Protein AF-A0A5J5AQH0-F1 (afdb_monomer_lite)

Radius of gyration: 28.53 Å; chains: 1; bounding box: 63×33×72 Å

Organism: NCBI:txid561372

Sequence (135 aa):
MPEQAPGARRSLVPESLWLFFCETANSVKPDDPLDCSTFPSDSQPCAQCSMELTEVACLENNLRQFKLKQHQNHDKLASGKSIALNPLCRFYLLPSSWLSKWKNYITASGKNTSSEDPETLNSVIDLLKCEKGKL

InterPro domains:
  IPR035927 DUSP-like superfamily [G3DSA:3.30.2230.10] (59-134)

Secondary structure (DSSP, 8-state):
-GGGSTT--PPP--HHHHHHHHHHHHHH-TT-SS-SPPPPTTPPPPHHHHHHHHHHHHHHHHHHHHHHHHHHHHHHHHT-PPPPP-TTS------HHHHHHHHHHHHHTTTT--PPPPPPHHHHHHHHS-TT---

Structure (mmCIF, N/CA/C/O backbone):
data_AF-A0A5J5AQH0-F1
#
_entry.id   AF-A0A5J5AQH0-F1
#
loop_
_atom_site.group_PDB
_atom_site.id
_atom_site.type_symbol
_atom_site.label_atom_id
_atom_site.label_alt_id
_atom_site.label_comp_id
_atom_site.label_asym_id
_atom_site.label_entity_id
_atom_site.label_seq_id
_atom_site.pdbx_PDB_ins_code
_atom_site.Cartn_x
_atom_site.Cartn_y
_atom_site.Cartn_z
_atom_site.occupancy
_atom_site.B_iso_or_equiv
_atom_site.auth_seq_id
_atom_site.auth_comp_id
_atom_site.auth_asym_id
_atom_site.auth_atom_id
_atom_site.pdbx_PDB_model_num
ATOM 1 N N . MET A 1 1 ? 6.470 -4.757 -16.128 1.00 52.19 1 MET A N 1
ATOM 2 C CA . MET A 1 1 ? 7.276 -4.069 -17.153 1.00 52.19 1 MET A CA 1
ATOM 3 C C . MET A 1 1 ? 8.411 -3.326 -16.439 1.00 52.19 1 MET A C 1
ATOM 5 O O . MET A 1 1 ? 8.085 -2.443 -15.650 1.00 52.19 1 MET A O 1
ATOM 9 N N . PRO A 1 2 ? 9.700 -3.707 -16.579 1.00 51.03 2 PRO A N 1
ATOM 10 C CA . PRO A 1 2 ? 10.828 -2.998 -15.950 1.00 51.03 2 PRO A CA 1
ATOM 11 C C . PRO A 1 2 ? 10.776 -1.479 -16.183 1.00 51.03 2 PRO A C 1
ATOM 13 O O . PRO A 1 2 ? 10.978 -0.703 -15.262 1.00 51.03 2 PRO A O 1
ATOM 16 N N . GLU A 1 3 ? 10.362 -1.072 -17.380 1.00 52.16 3 GLU A N 1
ATOM 17 C CA . GLU A 1 3 ? 10.037 0.284 -17.849 1.00 52.16 3 GLU A CA 1
ATOM 18 C C . GLU A 1 3 ? 8.890 1.010 -17.122 1.00 52.16 3 GLU A C 1
ATOM 20 O O . GLU A 1 3 ? 8.734 2.213 -17.309 1.00 52.16 3 GLU A O 1
ATOM 25 N N . GLN A 1 4 ? 8.089 0.322 -16.307 1.00 52.00 4 GLN A N 1
ATOM 26 C CA . GLN A 1 4 ? 7.064 0.929 -15.445 1.00 52.00 4 GLN A CA 1
ATOM 27 C C . GLN A 1 4 ? 7.515 1.039 -13.983 1.00 52.00 4 GLN A C 1
ATOM 29 O O . GLN A 1 4 ? 6.806 1.631 -13.168 1.00 52.00 4 GLN A O 1
ATOM 34 N N . ALA A 1 5 ? 8.687 0.494 -13.635 1.00 61.31 5 ALA A N 1
ATOM 35 C CA . ALA A 1 5 ? 9.256 0.702 -12.314 1.00 61.31 5 ALA A CA 1
ATOM 36 C C . ALA A 1 5 ? 9.552 2.200 -12.108 1.00 61.31 5 ALA A C 1
ATOM 38 O O . ALA A 1 5 ? 9.986 2.875 -13.051 1.00 61.31 5 ALA A O 1
ATOM 39 N N . PRO A 1 6 ? 9.361 2.742 -10.892 1.00 56.25 6 PRO A N 1
ATOM 40 C CA . PRO A 1 6 ? 9.739 4.115 -10.584 1.00 56.25 6 PRO A CA 1
ATOM 41 C C . PRO A 1 6 ? 11.204 4.369 -10.973 1.00 56.25 6 PRO A C 1
ATOM 43 O O . PRO A 1 6 ? 12.116 3.786 -10.395 1.00 56.25 6 PRO A O 1
ATOM 46 N N . GLY A 1 7 ? 11.427 5.225 -11.975 1.00 64.06 7 GLY A N 1
ATOM 47 C CA . GLY A 1 7 ? 12.763 5.582 -12.469 1.00 64.06 7 GLY A CA 1
ATOM 48 C C . GLY A 1 7 ? 13.189 4.920 -13.782 1.00 64.06 7 GLY A C 1
ATOM 49 O O . GLY A 1 7 ? 14.177 5.357 -14.371 1.00 64.06 7 GLY A O 1
ATOM 50 N N . ALA A 1 8 ? 12.442 3.944 -14.296 1.00 66.12 8 ALA A N 1
ATOM 51 C CA . ALA A 1 8 ? 12.742 3.365 -15.595 1.00 66.12 8 ALA A CA 1
ATOM 52 C C . ALA A 1 8 ? 12.323 4.324 -16.723 1.00 66.12 8 ALA A C 1
ATOM 54 O O . ALA A 1 8 ? 11.192 4.809 -16.776 1.00 66.12 8 ALA A O 1
ATOM 55 N N . ARG A 1 9 ? 13.267 4.662 -17.606 1.00 63.41 9 ARG A N 1
ATOM 56 C CA . ARG A 1 9 ? 13.065 5.604 -18.714 1.00 63.41 9 ARG A CA 1
ATOM 57 C C . ARG A 1 9 ? 13.514 4.956 -20.013 1.00 63.41 9 ARG A C 1
ATOM 59 O O . ARG A 1 9 ? 14.614 4.417 -20.082 1.00 63.41 9 ARG A O 1
ATOM 66 N N . ARG A 1 10 ? 12.675 5.045 -21.047 1.00 66.69 10 ARG A N 1
ATOM 67 C CA . ARG A 1 10 ? 13.090 4.737 -22.417 1.00 66.69 10 ARG A CA 1
ATOM 68 C C . ARG A 1 10 ? 13.864 5.934 -22.958 1.00 66.69 10 ARG A C 1
ATOM 70 O O . ARG A 1 10 ? 13.332 7.043 -22.982 1.00 66.69 10 ARG A O 1
ATOM 77 N N . SER A 1 11 ? 15.098 5.703 -23.381 1.00 72.56 11 SER A N 1
ATOM 78 C CA . SER A 1 11 ? 15.902 6.699 -24.085 1.00 72.56 11 SER A CA 1
ATOM 79 C C . SER A 1 11 ? 15.898 6.365 -25.567 1.00 72.56 11 SER A C 1
ATOM 81 O O . SER A 1 11 ? 16.166 5.226 -25.942 1.00 72.56 11 SER A O 1
ATOM 83 N N . LEU A 1 12 ? 15.601 7.355 -26.407 1.00 78.31 12 LEU A N 1
ATOM 84 C CA . LEU A 1 12 ? 15.827 7.225 -27.841 1.00 78.31 12 LEU A CA 1
ATOM 85 C C . LEU A 1 12 ? 17.337 7.219 -28.074 1.00 78.31 12 LEU A C 1
ATOM 87 O O . LEU A 1 12 ? 18.027 8.165 -27.692 1.00 78.31 12 LEU A O 1
ATOM 91 N N . VAL A 1 13 ? 17.841 6.146 -28.671 1.00 83.56 13 VAL A N 1
ATOM 92 C CA . VAL A 1 13 ? 19.253 6.008 -29.027 1.00 83.56 13 VAL A CA 1
ATOM 93 C C . VAL A 1 13 ? 19.397 6.051 -30.548 1.00 83.56 13 VAL A C 1
ATOM 95 O O . VAL A 1 13 ? 18.567 5.466 -31.245 1.00 83.56 13 VAL A O 1
ATOM 98 N N . PRO A 1 14 ? 20.415 6.741 -31.090 1.00 88.00 14 PRO A N 1
ATOM 99 C CA . PRO A 1 14 ? 20.732 6.656 -32.510 1.00 88.00 14 PRO A CA 1
ATOM 100 C C . PRO A 1 14 ? 21.096 5.225 -32.913 1.00 88.00 14 PRO A C 1
ATOM 102 O O . PRO A 1 14 ? 21.724 4.499 -32.141 1.00 88.00 14 PRO A O 1
ATOM 105 N N . GLU A 1 15 ? 20.773 4.853 -34.149 1.00 84.88 15 GLU A N 1
ATOM 106 C CA . GLU A 1 15 ? 21.047 3.521 -34.704 1.00 84.88 15 GLU A CA 1
ATOM 107 C C . GLU A 1 15 ? 22.527 3.127 -34.591 1.00 84.88 15 GLU A C 1
ATOM 109 O O . GLU A 1 15 ? 22.841 2.013 -34.186 1.00 84.88 15 GLU A O 1
ATOM 114 N N . SER A 1 16 ? 23.450 4.061 -34.836 1.00 89.81 16 SER A N 1
ATOM 115 C CA . SER A 1 16 ? 24.892 3.808 -34.717 1.00 89.81 16 SER A CA 1
ATOM 116 C C . SER A 1 16 ? 25.313 3.365 -33.312 1.00 89.81 16 SER A C 1
ATOM 118 O O . SER A 1 16 ? 26.206 2.536 -33.164 1.00 89.81 16 SER A O 1
ATOM 120 N N . LEU A 1 17 ? 24.672 3.909 -32.274 1.00 87.31 17 LEU A N 1
ATOM 121 C CA . LEU A 1 17 ? 24.940 3.540 -30.886 1.00 87.31 17 LEU A CA 1
ATOM 122 C C . LEU A 1 17 ? 24.273 2.204 -30.529 1.00 87.31 17 LEU A C 1
ATOM 124 O O . LEU A 1 17 ? 24.852 1.404 -29.800 1.00 87.31 17 LEU A O 1
ATOM 128 N N . TRP A 1 18 ? 23.081 1.947 -31.073 1.00 85.38 18 TRP A N 1
ATOM 129 C CA . TRP A 1 18 ? 22.392 0.665 -30.928 1.00 85.38 18 TRP A CA 1
ATOM 130 C C . TRP A 1 18 ? 23.207 -0.499 -31.514 1.00 85.38 18 TRP A C 1
ATOM 132 O O . TRP A 1 18 ? 23.407 -1.511 -30.842 1.00 85.38 18 TRP A O 1
ATOM 142 N N . LEU A 1 19 ? 23.738 -0.332 -32.729 1.00 83.81 19 LEU A N 1
ATOM 143 C CA . LEU A 1 19 ? 24.577 -1.334 -33.393 1.00 83.81 19 LEU A CA 1
ATOM 144 C C . LEU A 1 19 ? 25.848 -1.638 -32.588 1.00 83.81 19 LEU A C 1
ATOM 146 O O . LEU A 1 19 ? 26.189 -2.805 -32.413 1.00 83.81 19 LEU A O 1
ATOM 150 N N . PHE A 1 20 ? 26.487 -0.610 -32.019 1.00 87.25 20 PHE A N 1
ATOM 151 C CA . PHE A 1 20 ? 27.641 -0.780 -31.131 1.00 87.25 20 PHE A CA 1
ATOM 152 C C . PHE A 1 20 ? 27.312 -1.633 -29.893 1.00 87.25 20 PHE A C 1
ATOM 154 O O . PHE A 1 20 ? 28.098 -2.504 -29.508 1.00 87.25 20 PHE A O 1
ATOM 161 N N . PHE A 1 21 ? 26.143 -1.425 -29.274 1.00 84.06 21 PHE A N 1
ATOM 162 C CA . PHE A 1 21 ? 25.704 -2.253 -28.148 1.00 84.06 21 PHE A CA 1
ATOM 163 C C . PHE A 1 21 ? 25.448 -3.704 -28.559 1.00 84.06 21 PHE A C 1
ATOM 165 O O . PHE A 1 21 ? 25.851 -4.604 -27.825 1.00 84.06 21 PHE A O 1
ATOM 172 N N . CYS A 1 22 ? 24.838 -3.932 -29.725 1.00 80.69 22 CYS A N 1
ATOM 173 C CA . CYS A 1 22 ? 24.579 -5.279 -30.239 1.00 80.69 22 CYS A CA 1
ATOM 174 C C . CYS A 1 22 ? 25.877 -6.036 -30.519 1.00 80.69 22 CYS A C 1
ATOM 176 O O . CYS A 1 22 ? 26.044 -7.159 -30.057 1.00 80.69 22 CYS A O 1
ATOM 178 N N . GLU A 1 23 ? 26.825 -5.407 -31.216 1.00 83.00 23 GLU A N 1
ATOM 179 C CA . GLU A 1 23 ? 28.128 -6.007 -31.516 1.00 83.00 23 GLU A CA 1
ATOM 180 C C . GLU A 1 23 ? 28.885 -6.362 -30.227 1.00 83.00 23 GLU A C 1
ATOM 182 O O . GLU A 1 23 ? 29.405 -7.470 -30.079 1.00 83.00 23 GLU A O 1
ATOM 187 N N . THR A 1 24 ? 28.861 -5.457 -29.243 1.00 82.44 24 THR A N 1
ATOM 188 C CA . THR A 1 24 ? 29.472 -5.694 -27.930 1.00 82.44 24 THR A CA 1
ATOM 189 C C . THR A 1 24 ? 28.790 -6.847 -27.189 1.00 82.44 24 THR A C 1
ATOM 191 O O . THR A 1 24 ? 29.473 -7.725 -26.663 1.00 82.44 24 THR A O 1
ATOM 194 N N . ALA A 1 25 ? 27.458 -6.887 -27.147 1.00 78.31 25 ALA A N 1
ATOM 195 C CA . ALA A 1 25 ? 26.710 -7.938 -26.459 1.00 78.31 25 ALA A CA 1
ATOM 196 C C . ALA A 1 25 ? 26.912 -9.314 -27.117 1.00 78.31 25 ALA A C 1
ATOM 198 O O . ALA A 1 25 ? 27.187 -10.295 -26.421 1.00 78.31 25 ALA A O 1
A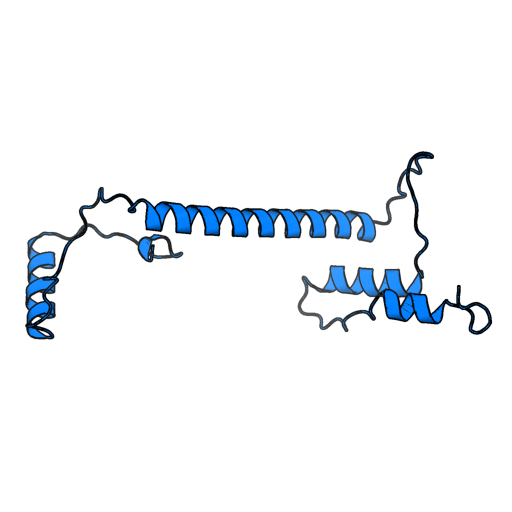TOM 199 N N . ASN A 1 26 ? 26.888 -9.365 -28.450 1.00 73.69 26 ASN A N 1
ATOM 200 C CA . ASN A 1 26 ? 27.100 -10.584 -29.227 1.00 73.69 26 ASN A CA 1
ATOM 201 C C . ASN A 1 26 ? 28.543 -11.106 -29.090 1.00 73.69 26 ASN A C 1
ATOM 203 O O . ASN A 1 26 ? 28.757 -12.316 -29.091 1.00 73.69 26 ASN A O 1
ATOM 207 N N . SER A 1 27 ? 29.532 -10.229 -28.861 1.00 77.25 27 SER A N 1
ATOM 208 C CA . SER A 1 27 ? 30.910 -10.647 -28.545 1.00 77.25 27 SER A CA 1
ATOM 209 C C . SER A 1 27 ? 31.035 -11.397 -27.208 1.00 77.25 27 SER A C 1
ATOM 211 O O . SER A 1 27 ? 31.923 -12.232 -27.043 1.00 77.25 27 SER A O 1
ATOM 213 N N . VAL A 1 28 ? 30.134 -11.122 -26.256 1.00 76.81 28 VAL A N 1
ATOM 214 C CA . VAL A 1 28 ? 30.125 -11.725 -24.912 1.00 76.81 28 VAL A CA 1
ATOM 215 C C . VAL A 1 28 ? 29.314 -13.024 -24.878 1.00 76.81 28 VAL A C 1
ATOM 217 O O . VAL A 1 28 ? 29.565 -13.880 -24.027 1.00 76.81 28 VAL A O 1
ATOM 220 N N . LYS A 1 29 ? 28.348 -13.198 -25.790 1.00 69.06 29 LYS A N 1
ATOM 221 C CA . LYS A 1 29 ? 27.479 -14.381 -25.821 1.00 69.06 29 LYS A CA 1
ATOM 222 C C . LYS A 1 29 ? 27.013 -14.712 -27.254 1.00 69.06 29 LYS A C 1
ATOM 224 O O . LYS A 1 29 ? 25.885 -14.396 -27.616 1.00 69.06 29 LYS A O 1
ATOM 229 N N . PRO A 1 30 ? 27.867 -15.359 -28.067 1.00 64.88 30 PRO A N 1
ATOM 230 C CA . PRO A 1 30 ? 27.612 -15.550 -29.498 1.00 64.88 30 PRO A CA 1
ATOM 231 C C . PRO A 1 30 ? 26.511 -16.574 -29.829 1.00 64.88 30 PRO A C 1
ATOM 233 O O . PRO A 1 30 ? 26.014 -16.573 -30.948 1.00 64.88 30 PRO A O 1
ATOM 236 N N . ASP A 1 31 ? 26.120 -17.427 -28.876 1.00 62.69 31 ASP A N 1
ATOM 237 C CA . ASP A 1 31 ? 25.181 -18.540 -29.100 1.00 62.69 31 ASP A CA 1
ATOM 238 C C . ASP A 1 31 ? 23.736 -18.246 -28.643 1.00 62.69 31 ASP A C 1
ATOM 240 O O . ASP A 1 31 ? 22.949 -19.179 -28.473 1.00 62.69 31 ASP A O 1
ATOM 244 N N . ASP A 1 32 ? 23.368 -16.986 -28.378 1.00 66.88 32 ASP A N 1
ATOM 245 C CA . ASP A 1 32 ? 21.986 -16.656 -28.006 1.00 66.88 32 ASP A CA 1
ATOM 246 C C . ASP A 1 32 ? 21.083 -16.658 -29.259 1.00 66.88 32 ASP A C 1
ATOM 248 O O . ASP A 1 32 ? 21.262 -15.818 -30.143 1.00 66.88 32 ASP A O 1
ATOM 252 N N . PRO A 1 33 ? 20.115 -17.589 -29.387 1.00 59.78 33 PRO A N 1
ATOM 253 C CA . PRO A 1 33 ? 19.219 -17.651 -30.546 1.00 59.78 33 PRO A CA 1
ATOM 254 C C . PRO A 1 33 ? 18.265 -16.451 -30.629 1.00 59.78 33 PRO A C 1
ATOM 256 O O . PRO A 1 33 ? 17.632 -16.232 -31.663 1.00 59.78 33 PRO A O 1
ATOM 259 N N . LEU A 1 34 ? 18.144 -15.686 -29.543 1.00 59.88 34 LEU A N 1
ATOM 260 C CA . LEU A 1 34 ? 17.481 -14.394 -29.500 1.00 59.88 34 LEU A CA 1
ATOM 261 C C . LEU A 1 34 ? 18.557 -13.320 -29.697 1.00 59.88 34 LEU A C 1
ATOM 263 O O . LEU A 1 34 ? 18.961 -12.668 -28.735 1.00 59.88 34 LEU A O 1
ATOM 267 N N . ASP A 1 35 ? 19.034 -13.153 -30.937 1.00 60.25 35 ASP A N 1
ATOM 268 C CA . ASP A 1 35 ? 19.861 -12.000 -31.335 1.00 60.25 35 ASP A CA 1
ATOM 269 C C . ASP A 1 35 ? 19.286 -10.718 -30.717 1.00 60.25 35 ASP A C 1
ATOM 271 O O . ASP A 1 35 ? 18.065 -10.635 -30.565 1.00 60.25 35 ASP A O 1
ATOM 275 N N . CYS A 1 36 ? 20.142 -9.765 -30.325 1.00 61.59 36 CYS A N 1
ATOM 276 C CA . CYS A 1 36 ? 19.808 -8.587 -29.514 1.00 61.59 36 CYS A CA 1
ATOM 277 C C . CYS A 1 36 ? 18.543 -7.864 -30.018 1.00 61.59 36 CYS A C 1
ATOM 279 O O . CYS A 1 36 ? 18.608 -6.907 -30.788 1.00 61.59 36 CYS A O 1
ATOM 281 N N . SER A 1 37 ? 17.369 -8.337 -29.594 1.00 61.59 37 SER A N 1
ATOM 282 C CA . SER A 1 37 ? 16.113 -7.935 -30.217 1.00 61.59 37 SER A CA 1
ATOM 283 C C . SER A 1 37 ? 15.678 -6.594 -29.648 1.00 61.59 37 SER A C 1
ATOM 285 O O . SER A 1 37 ? 15.569 -6.407 -28.433 1.00 61.59 37 SER A O 1
ATOM 287 N N . THR A 1 38 ? 15.462 -5.625 -30.536 1.00 63.81 38 THR A N 1
ATOM 288 C CA . THR A 1 38 ? 14.849 -4.355 -30.160 1.00 63.81 38 THR A CA 1
ATOM 289 C C . THR A 1 38 ? 13.355 -4.535 -29.987 1.00 63.81 38 THR A C 1
ATOM 291 O O . THR A 1 38 ? 12.693 -5.227 -30.759 1.00 63.81 38 THR A O 1
ATOM 294 N N . PHE A 1 39 ? 12.800 -3.824 -29.012 1.00 68.31 39 PHE A N 1
ATOM 295 C CA . PHE A 1 39 ? 11.377 -3.525 -29.011 1.00 68.31 39 PHE A CA 1
ATOM 296 C C . PHE A 1 39 ? 11.174 -2.158 -29.670 1.00 68.31 39 PHE A C 1
ATOM 298 O O . PHE A 1 39 ? 11.756 -1.175 -29.196 1.00 68.31 39 PHE A O 1
ATOM 305 N N . PRO A 1 40 ? 10.353 -2.063 -30.731 1.00 69.94 40 PRO A N 1
ATOM 306 C CA . PRO A 1 40 ? 9.880 -0.787 -31.253 1.00 69.94 40 PRO A CA 1
ATOM 307 C C . PRO A 1 40 ? 9.316 0.105 -30.143 1.00 69.94 40 PRO A C 1
ATOM 309 O O . PRO A 1 40 ? 8.753 -0.388 -29.159 1.00 69.94 40 PRO A O 1
ATOM 312 N N . SER A 1 41 ? 9.447 1.424 -30.284 1.00 65.06 41 SER A N 1
ATOM 313 C CA . SER A 1 41 ? 8.989 2.381 -29.264 1.00 65.06 41 SER A CA 1
ATOM 314 C C . SER A 1 41 ? 7.476 2.332 -29.014 1.00 65.06 41 SER A C 1
ATOM 316 O O . SER A 1 41 ? 7.025 2.698 -27.929 1.00 65.06 41 SER A O 1
ATOM 318 N N . ASP A 1 42 ? 6.708 1.848 -29.986 1.00 75.50 42 ASP A N 1
ATOM 319 C CA . ASP A 1 42 ? 5.259 1.659 -29.970 1.00 75.50 42 ASP A CA 1
ATOM 320 C C . ASP A 1 42 ? 4.816 0.259 -29.509 1.00 75.50 42 ASP A C 1
ATOM 322 O O . ASP A 1 42 ? 3.613 -0.016 -29.455 1.00 75.50 42 ASP A O 1
ATOM 326 N N . SER A 1 43 ? 5.762 -0.606 -29.117 1.00 75.31 43 SER A N 1
ATOM 327 C CA . SER A 1 43 ? 5.473 -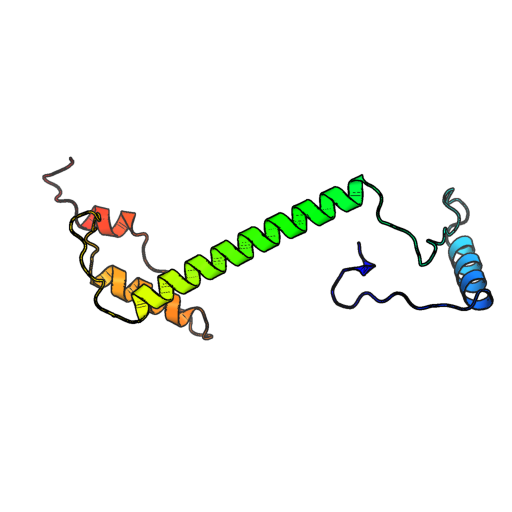1.960 -28.636 1.00 75.31 43 SER A CA 1
ATOM 328 C C . SER A 1 43 ? 4.459 -1.943 -27.497 1.00 75.31 43 SER A C 1
ATOM 330 O O . SER A 1 43 ? 4.707 -1.388 -26.421 1.00 75.31 43 SER A O 1
ATOM 332 N N . GLN A 1 44 ? 3.323 -2.597 -27.726 1.00 75.50 44 GLN A N 1
ATOM 333 C CA . GLN A 1 44 ? 2.310 -2.809 -26.702 1.00 75.50 44 GLN A CA 1
ATOM 334 C C . GLN A 1 44 ? 2.624 -4.068 -25.882 1.00 75.50 44 GLN A C 1
ATOM 336 O O . GLN A 1 44 ? 3.207 -5.018 -26.412 1.00 75.50 44 GLN A O 1
ATOM 341 N N . PRO A 1 45 ? 2.226 -4.116 -24.598 1.00 74.00 45 PRO A N 1
ATOM 342 C CA . PRO A 1 45 ? 2.284 -5.347 -23.820 1.00 74.00 45 PRO A CA 1
ATOM 343 C C . PRO A 1 45 ? 1.468 -6.448 -24.507 1.00 74.00 45 PRO A C 1
ATOM 345 O O . PRO A 1 45 ? 0.381 -6.189 -25.024 1.00 74.00 45 PRO A O 1
ATOM 348 N N . CYS A 1 46 ? 1.953 -7.689 -24.479 1.00 81.94 46 CYS A N 1
ATOM 349 C CA . CYS A 1 46 ? 1.144 -8.819 -24.931 1.00 81.94 46 CYS A CA 1
ATOM 350 C C . CYS A 1 46 ? -0.063 -9.031 -23.997 1.00 81.94 46 CYS A C 1
ATOM 352 O O . CYS A 1 46 ? -0.079 -8.544 -22.863 1.00 81.94 46 CYS A O 1
ATOM 354 N N . ALA A 1 47 ? -1.064 -9.792 -24.450 1.00 78.75 47 ALA A N 1
ATOM 355 C CA . ALA A 1 47 ? -2.288 -10.037 -23.682 1.00 78.75 47 ALA A CA 1
ATOM 356 C C . ALA A 1 47 ? -2.009 -10.600 -22.275 1.00 78.75 47 ALA A C 1
ATOM 358 O O . ALA A 1 47 ? -2.613 -10.148 -21.306 1.00 78.75 47 ALA A O 1
ATOM 359 N N . GLN A 1 48 ? -1.045 -11.517 -22.153 1.00 75.69 48 GLN A N 1
ATOM 360 C CA . GLN A 1 48 ? -0.648 -12.099 -20.869 1.00 75.69 48 GLN A CA 1
ATOM 361 C C . GLN A 1 48 ? -0.071 -11.041 -19.917 1.00 75.69 48 GLN A C 1
ATOM 363 O O . GLN A 1 48 ? -0.572 -10.870 -18.808 1.00 75.69 48 GLN A O 1
ATOM 368 N N . CYS A 1 49 ? 0.917 -10.262 -20.370 1.00 75.75 49 CYS A N 1
ATOM 369 C CA . CYS A 1 49 ? 1.499 -9.191 -19.561 1.00 75.75 49 CYS A CA 1
ATOM 370 C C . CYS A 1 49 ? 0.477 -8.096 -19.226 1.00 75.75 49 CYS A C 1
ATOM 372 O O . CYS A 1 49 ? 0.524 -7.520 -18.145 1.00 75.75 49 CYS A O 1
ATOM 374 N N . SER A 1 50 ? -0.456 -7.798 -20.133 1.00 75.88 50 SER A N 1
ATOM 375 C CA . SER A 1 50 ? -1.524 -6.825 -19.890 1.00 75.88 50 SER A CA 1
ATOM 376 C C . SER A 1 50 ? -2.487 -7.288 -18.789 1.00 75.88 50 SER A C 1
ATOM 378 O O . SER A 1 50 ? -2.837 -6.489 -17.915 1.00 75.88 50 SER A O 1
ATOM 380 N N . MET A 1 51 ? -2.866 -8.572 -18.780 1.00 74.25 51 MET A N 1
ATOM 381 C CA . MET A 1 51 ? -3.697 -9.153 -17.720 1.00 74.25 51 MET A CA 1
ATOM 382 C C . MET A 1 51 ? -2.985 -9.128 -16.366 1.00 74.25 51 MET A C 1
ATOM 384 O O . MET A 1 51 ? -3.559 -8.626 -15.403 1.00 74.25 51 MET A O 1
ATOM 388 N N . GLU A 1 52 ? -1.729 -9.576 -16.305 1.00 73.25 52 GLU A N 1
ATOM 389 C CA . GLU A 1 52 ? -0.931 -9.579 -15.068 1.00 73.25 52 GLU A CA 1
ATOM 390 C C . GLU A 1 52 ? -0.767 -8.165 -14.489 1.00 73.25 52 GLU A C 1
ATOM 392 O O . GLU A 1 52 ? -0.969 -7.945 -13.296 1.00 73.25 52 GLU A O 1
ATOM 397 N N . LEU A 1 53 ? -0.473 -7.170 -15.336 1.00 72.31 53 LEU A N 1
ATOM 398 C CA . LEU A 1 53 ? -0.377 -5.768 -14.910 1.00 72.31 53 LEU A CA 1
ATOM 399 C C . LEU A 1 53 ? -1.711 -5.231 -14.374 1.00 72.31 53 LEU A C 1
ATOM 401 O O . LEU A 1 53 ? -1.732 -4.488 -13.392 1.00 72.31 53 LEU A O 1
ATOM 405 N N . THR A 1 54 ? -2.823 -5.611 -15.004 1.00 75.56 54 THR A N 1
ATOM 406 C CA . THR A 1 54 ? -4.167 -5.200 -14.577 1.00 75.56 54 THR A CA 1
ATOM 407 C C . THR A 1 54 ? -4.551 -5.843 -13.245 1.00 75.56 54 THR A C 1
ATOM 409 O O . THR A 1 54 ? -5.122 -5.177 -12.381 1.00 75.56 54 THR A O 1
ATOM 412 N N . GLU A 1 55 ? -4.215 -7.117 -13.047 1.00 74.56 55 GLU A N 1
ATOM 413 C CA . GLU A 1 55 ? -4.454 -7.834 -11.795 1.00 74.56 55 GLU A CA 1
ATOM 414 C C . GLU A 1 55 ? -3.672 -7.207 -10.635 1.00 74.56 55 GLU A C 1
ATOM 416 O O . GLU A 1 55 ? -4.262 -6.887 -9.600 1.00 74.56 55 GLU A O 1
ATOM 421 N N . VAL A 1 56 ? -2.379 -6.925 -10.832 1.00 69.81 56 VAL A N 1
ATOM 422 C CA . VAL A 1 56 ? -1.544 -6.235 -9.835 1.00 69.81 56 VAL A CA 1
ATOM 423 C C . VAL A 1 56 ? -2.120 -4.858 -9.497 1.00 69.81 56 VAL A C 1
ATOM 425 O O . VAL A 1 56 ? -2.313 -4.550 -8.321 1.00 69.81 56 VAL A O 1
ATOM 428 N N . ALA A 1 57 ? -2.489 -4.057 -10.502 1.00 68.06 57 ALA A N 1
ATOM 429 C CA . ALA A 1 57 ? -3.096 -2.743 -10.282 1.00 68.06 57 ALA A CA 1
ATOM 430 C C . ALA A 1 57 ? -4.435 -2.829 -9.521 1.00 68.06 57 ALA A C 1
ATOM 432 O O . ALA A 1 57 ? -4.734 -1.986 -8.669 1.00 68.06 57 ALA A O 1
ATOM 433 N N . CYS A 1 58 ? -5.240 -3.861 -9.788 1.00 70.25 58 CYS A N 1
ATOM 434 C CA . CYS A 1 58 ? -6.483 -4.123 -9.067 1.00 70.25 58 CYS A CA 1
ATOM 435 C C . CYS A 1 58 ? -6.216 -4.457 -7.591 1.00 70.25 58 CYS A C 1
ATOM 437 O O . CYS A 1 58 ? -6.835 -3.870 -6.699 1.00 70.25 58 CYS A O 1
ATOM 439 N N . LEU A 1 59 ? -5.260 -5.350 -7.319 1.00 73.94 59 LEU A N 1
ATOM 440 C CA . LEU A 1 59 ? -4.855 -5.724 -5.962 1.00 73.94 59 LEU A CA 1
ATOM 441 C C . LEU A 1 59 ? -4.317 -4.521 -5.175 1.00 73.94 59 LEU A C 1
ATOM 443 O O . LEU A 1 59 ? -4.741 -4.286 -4.040 1.00 73.94 59 LEU A O 1
ATOM 447 N N . GLU A 1 60 ? -3.445 -3.715 -5.780 1.00 75.62 60 GLU A N 1
ATOM 448 C CA . GLU A 1 60 ? -2.901 -2.501 -5.165 1.00 75.62 60 GLU A CA 1
ATOM 449 C C . GLU A 1 60 ? -3.992 -1.466 -4.866 1.00 75.62 60 GLU A C 1
ATOM 451 O O . GLU A 1 60 ? -4.018 -0.876 -3.779 1.00 75.62 60 GLU A O 1
ATOM 456 N N . ASN A 1 61 ? -4.937 -1.271 -5.789 1.00 69.69 61 ASN A N 1
ATOM 457 C CA . ASN A 1 61 ? -6.069 -0.376 -5.575 1.00 69.69 61 ASN A CA 1
ATOM 458 C C . ASN A 1 61 ? -6.979 -0.868 -4.435 1.00 69.69 61 ASN A C 1
ATOM 460 O O . ASN A 1 61 ? -7.359 -0.074 -3.571 1.00 69.69 61 ASN A O 1
ATOM 464 N N . ASN A 1 62 ? -7.270 -2.170 -4.371 1.00 75.12 62 ASN A N 1
ATOM 465 C CA . ASN A 1 62 ? -8.030 -2.769 -3.271 1.00 75.12 62 ASN A CA 1
ATOM 466 C C . ASN A 1 62 ? -7.317 -2.580 -1.924 1.00 75.12 62 ASN A C 1
ATOM 468 O O . ASN A 1 62 ? -7.941 -2.178 -0.937 1.00 75.12 62 ASN A O 1
ATOM 472 N N . LEU A 1 63 ? -5.997 -2.784 -1.880 1.00 75.75 63 LEU A N 1
ATOM 473 C CA . LEU A 1 63 ? -5.188 -2.552 -0.684 1.00 75.75 63 LEU A CA 1
ATOM 474 C C . LEU A 1 63 ? -5.226 -1.080 -0.252 1.00 75.75 63 LEU A C 1
ATOM 476 O O . LEU A 1 63 ? -5.369 -0.778 0.936 1.00 75.75 63 LEU A O 1
ATOM 480 N N . ARG A 1 64 ? -5.135 -0.148 -1.206 1.00 80.69 64 ARG A N 1
ATOM 481 C CA . ARG A 1 64 ? -5.229 1.292 -0.941 1.00 80.69 64 ARG A CA 1
ATOM 482 C C . ARG A 1 64 ? -6.600 1.671 -0.382 1.00 80.69 64 ARG A C 1
ATOM 484 O O . ARG A 1 64 ? -6.664 2.412 0.599 1.00 80.69 64 ARG A O 1
ATOM 491 N N . GLN A 1 65 ? -7.681 1.147 -0.958 1.00 74.75 65 GLN A N 1
ATOM 492 C CA . GLN A 1 65 ? -9.041 1.367 -0.462 1.00 74.75 65 GLN A CA 1
ATOM 493 C C . GLN A 1 65 ? -9.238 0.794 0.945 1.00 74.75 65 GLN A C 1
ATOM 495 O O . GLN A 1 65 ? -9.818 1.463 1.804 1.00 74.75 65 GLN A O 1
ATOM 500 N N . PHE A 1 66 ? -8.712 -0.404 1.213 1.00 74.31 66 PHE A N 1
ATOM 501 C CA . PHE A 1 66 ? -8.742 -1.005 2.544 1.00 74.31 66 PHE A CA 1
ATOM 502 C C . PHE A 1 66 ? -8.024 -0.124 3.571 1.00 74.31 66 PHE A C 1
ATOM 504 O O . PHE A 1 66 ? -8.619 0.226 4.590 1.00 74.31 66 PHE A O 1
ATOM 511 N N . LYS A 1 67 ? -6.788 0.303 3.278 1.00 76.19 67 LYS A N 1
ATOM 512 C CA . LYS A 1 67 ? -6.005 1.190 4.155 1.00 76.19 67 LYS A CA 1
ATOM 513 C C . LYS A 1 67 ? -6.711 2.526 4.400 1.00 76.19 67 LYS A C 1
ATOM 515 O O . LYS A 1 67 ? -6.753 2.987 5.537 1.00 76.19 67 LYS A O 1
ATOM 520 N N . LEU A 1 68 ? -7.323 3.117 3.370 1.00 76.69 68 LEU A N 1
ATOM 521 C CA . LEU A 1 68 ? -8.100 4.352 3.505 1.00 76.69 68 LEU A CA 1
ATOM 522 C C . LEU A 1 68 ? -9.314 4.164 4.422 1.00 76.69 68 LEU A C 1
ATOM 524 O O . LEU A 1 68 ? -9.537 4.973 5.320 1.00 76.69 68 LEU A O 1
ATOM 528 N N . LYS A 1 69 ? -10.086 3.088 4.230 1.00 78.56 69 LYS A N 1
ATOM 529 C CA . LYS A 1 69 ? -11.232 2.762 5.090 1.00 78.56 69 LYS A CA 1
ATOM 530 C C . L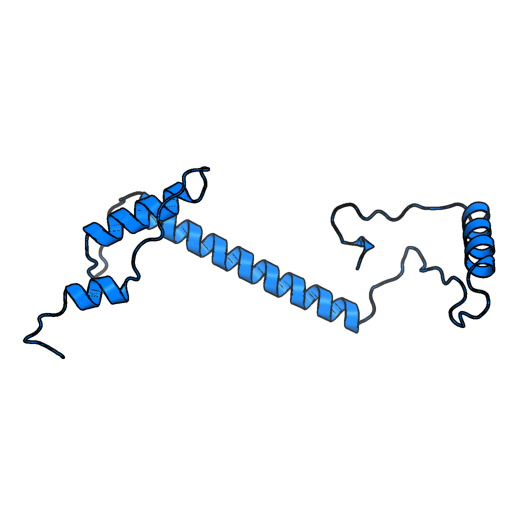YS A 1 69 ? -10.791 2.514 6.531 1.00 78.56 69 LYS A C 1
ATOM 532 O O . LYS A 1 69 ? -11.471 2.946 7.461 1.00 78.56 69 LYS A O 1
ATOM 537 N N . GLN A 1 70 ? -9.653 1.846 6.719 1.00 77.12 70 GLN A N 1
ATOM 538 C CA . GLN A 1 70 ? -9.070 1.638 8.038 1.00 77.12 70 GLN A CA 1
ATOM 539 C C . GLN A 1 70 ? -8.732 2.978 8.702 1.00 77.12 70 GLN A C 1
ATOM 541 O O . GLN A 1 70 ? -9.186 3.233 9.814 1.00 77.12 70 GLN A O 1
ATOM 546 N N . HIS A 1 71 ? -8.043 3.870 7.983 1.00 76.06 71 HIS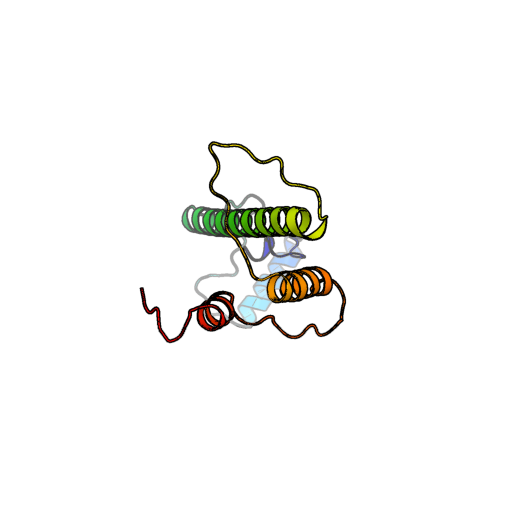 A N 1
ATOM 547 C CA . HIS A 1 71 ? -7.691 5.206 8.463 1.00 76.06 71 HIS A CA 1
ATOM 548 C C . HIS A 1 71 ? -8.929 6.038 8.831 1.00 76.06 71 HIS A C 1
ATOM 550 O O . HIS A 1 71 ? -9.025 6.538 9.946 1.00 76.06 71 HIS A O 1
ATOM 556 N N . GLN A 1 72 ? -9.945 6.080 7.965 1.00 77.94 72 GLN A N 1
ATOM 557 C CA . GLN A 1 72 ? -11.201 6.787 8.245 1.00 77.94 72 GLN A CA 1
ATOM 558 C C . GLN A 1 72 ? -11.922 6.256 9.493 1.00 77.94 72 GLN A C 1
ATOM 560 O O . GLN A 1 72 ? -12.524 7.023 10.246 1.00 77.94 72 GLN A O 1
ATOM 565 N N . ASN A 1 73 ? -11.902 4.940 9.718 1.00 76.06 73 ASN A N 1
ATOM 566 C CA . ASN A 1 73 ? -12.489 4.345 10.918 1.00 76.06 73 ASN A CA 1
ATOM 567 C C . ASN A 1 73 ? -11.666 4.669 12.172 1.00 76.06 73 ASN A C 1
ATOM 569 O O . ASN A 1 73 ? -12.243 4.955 13.221 1.00 76.06 73 ASN A O 1
ATOM 573 N N . HIS A 1 74 ? -10.338 4.665 12.056 1.00 75.44 74 HIS A N 1
ATOM 574 C CA . HIS A 1 74 ? -9.426 5.058 13.128 1.00 75.44 74 HIS A CA 1
ATOM 575 C C . HIS A 1 74 ? -9.642 6.527 13.523 1.00 75.44 74 HIS A C 1
ATOM 577 O O . HIS A 1 74 ? -9.784 6.815 14.709 1.00 75.44 74 HIS A O 1
ATOM 583 N N . ASP A 1 75 ? -9.805 7.433 12.555 1.00 71.12 75 ASP A N 1
ATOM 584 C CA . ASP A 1 75 ? -10.087 8.853 12.801 1.00 71.12 75 ASP A CA 1
ATOM 585 C C . ASP A 1 75 ? -11.427 9.074 13.511 1.00 71.12 75 ASP A C 1
ATOM 587 O O . ASP A 1 75 ? -11.530 9.874 14.449 1.00 71.12 75 ASP A O 1
ATOM 591 N N . LYS A 1 76 ? -12.473 8.335 13.114 1.00 71.75 76 LYS A N 1
ATOM 592 C CA . LYS A 1 76 ? -13.776 8.378 13.798 1.00 71.75 76 LYS A CA 1
ATOM 593 C C . LYS A 1 76 ? -13.643 7.985 15.269 1.00 71.75 76 LYS A C 1
ATOM 595 O O . LYS A 1 76 ? -14.224 8.649 16.123 1.00 71.75 76 LYS A O 1
ATOM 600 N N . LEU A 1 77 ? -12.847 6.960 15.571 1.00 66.06 77 LEU A N 1
ATOM 601 C CA . LEU A 1 77 ? -12.617 6.492 16.941 1.00 66.06 77 LEU A CA 1
ATOM 602 C C . LEU A 1 77 ? -11.708 7.438 17.743 1.00 66.06 77 LEU A C 1
ATOM 604 O O . LEU A 1 77 ? -11.969 7.676 18.927 1.00 66.06 77 LEU A O 1
ATOM 608 N N . ALA A 1 78 ? -10.671 7.998 17.118 1.00 62.69 78 ALA A N 1
ATOM 609 C CA . ALA A 1 78 ? -9.729 8.921 17.747 1.00 62.69 78 ALA A CA 1
ATOM 610 C C . ALA A 1 78 ? -10.369 10.281 18.064 1.00 62.69 78 ALA A C 1
ATOM 612 O O . ALA A 1 78 ? -10.121 10.842 19.127 1.00 62.69 78 ALA A O 1
ATOM 613 N N . SER A 1 79 ? -11.250 10.779 17.190 1.00 63.66 79 SER A N 1
ATOM 614 C CA . SER A 1 79 ? -11.856 12.111 17.329 1.00 63.66 79 SER A CA 1
ATOM 615 C C . SER A 1 79 ? -12.841 12.264 18.496 1.00 63.66 79 SER A C 1
ATOM 617 O O . SER A 1 79 ? -13.270 13.383 18.766 1.00 63.66 79 SER A O 1
ATOM 619 N N . GLY A 1 80 ? -13.225 11.176 19.180 1.00 61.12 80 GLY A N 1
ATOM 620 C CA . GLY A 1 80 ? -14.097 11.222 20.365 1.00 61.12 80 GLY A CA 1
ATOM 621 C C . GLY A 1 80 ? -15.492 11.811 20.117 1.00 61.12 80 GLY A C 1
ATOM 622 O O . GLY A 1 80 ? -16.228 12.059 21.069 1.00 61.12 80 GLY A O 1
ATOM 623 N N . LYS A 1 81 ? -15.861 12.049 18.851 1.00 62.09 81 LYS A N 1
ATOM 624 C CA . LYS A 1 81 ? -17.149 12.624 18.461 1.00 62.09 81 LYS A CA 1
ATOM 625 C C . LYS A 1 81 ? -18.258 11.654 18.855 1.00 62.09 81 LYS A C 1
ATOM 627 O O . LYS A 1 81 ? -18.155 10.458 18.578 1.00 62.09 81 LYS A O 1
ATOM 632 N N . SER A 1 82 ? -19.309 12.160 19.502 1.00 61.25 82 SER A N 1
ATOM 633 C CA . SER A 1 82 ? -20.458 11.328 19.850 1.00 61.25 82 SER A CA 1
ATOM 634 C C . SER A 1 82 ? -21.061 10.748 18.569 1.00 61.25 82 SER A C 1
ATOM 636 O O . SER A 1 82 ? -21.356 11.458 17.606 1.00 61.25 82 SER A O 1
ATOM 638 N N . ILE A 1 83 ? -21.174 9.422 18.519 1.00 67.06 83 ILE A N 1
ATOM 639 C CA . ILE A 1 83 ? -21.821 8.736 17.404 1.00 67.06 83 ILE A CA 1
ATOM 640 C C . ILE A 1 83 ? -23.323 8.899 17.621 1.00 67.06 83 ILE A C 1
ATOM 642 O O . ILE A 1 83 ? -23.834 8.523 18.675 1.00 67.06 83 ILE A O 1
ATOM 646 N N . ALA A 1 84 ? -24.028 9.469 16.641 1.00 74.62 84 ALA A N 1
ATOM 647 C CA . ALA A 1 84 ? -25.481 9.557 16.693 1.00 74.62 84 ALA A CA 1
ATOM 648 C C . ALA A 1 84 ? -26.067 8.142 16.822 1.00 74.62 84 ALA A C 1
ATOM 650 O O . ALA A 1 84 ? -25.838 7.282 15.966 1.00 74.62 84 ALA A O 1
ATOM 651 N N . LEU A 1 85 ? -26.789 7.892 17.913 1.00 78.81 85 LEU A N 1
ATOM 652 C CA . LEU A 1 85 ? -27.406 6.597 18.160 1.00 78.81 85 LEU A CA 1
ATOM 653 C C . LEU A 1 85 ? -28.649 6.470 17.278 1.00 78.81 85 LEU A C 1
ATOM 655 O O . LEU A 1 85 ? -29.587 7.253 17.395 1.00 78.81 85 LEU A O 1
ATOM 659 N N . ASN A 1 86 ? -28.647 5.484 16.384 1.00 80.38 86 ASN A N 1
ATOM 660 C CA . ASN A 1 86 ? -29.800 5.127 15.569 1.00 80.38 86 ASN A CA 1
ATOM 661 C C . ASN A 1 86 ? -30.420 3.831 16.124 1.00 80.38 86 ASN A C 1
ATOM 663 O O . ASN A 1 86 ? -29.695 2.840 16.229 1.00 80.38 86 ASN A O 1
ATOM 667 N N . PRO A 1 87 ? -31.729 3.796 16.434 1.00 81.19 87 PRO A N 1
ATOM 668 C CA . PRO A 1 87 ? -32.409 2.605 16.952 1.00 81.19 87 PRO A CA 1
ATOM 669 C C . PRO A 1 87 ? -32.310 1.353 16.064 1.00 81.19 87 PRO A C 1
ATOM 671 O O . PRO A 1 87 ? -32.458 0.242 16.561 1.00 81.19 87 PRO A O 1
ATOM 674 N N . LEU A 1 88 ? -32.054 1.510 14.760 1.00 87.69 88 LEU A N 1
ATOM 675 C CA . LEU A 1 88 ? -31.890 0.405 13.806 1.00 87.69 88 LEU A CA 1
ATOM 676 C C . LEU A 1 88 ? -30.454 -0.146 13.751 1.00 87.69 88 LEU A C 1
ATOM 678 O O . LEU A 1 88 ? -30.193 -1.125 13.051 1.00 87.69 88 LEU A O 1
ATOM 682 N N . CYS A 1 89 ? -29.514 0.468 14.471 1.00 81.25 89 CYS A N 1
ATOM 683 C CA . CYS A 1 89 ? -28.117 0.055 14.494 1.00 81.25 89 CYS A CA 1
ATOM 684 C C . CYS A 1 89 ? -27.811 -0.836 15.700 1.00 81.25 89 CYS A C 1
ATOM 686 O O . CYS A 1 89 ? -28.320 -0.644 16.802 1.00 81.25 89 CYS A O 1
ATOM 688 N N . ARG A 1 90 ? -26.904 -1.793 15.495 1.00 82.75 90 ARG A N 1
ATOM 689 C CA . ARG A 1 90 ? -26.319 -2.577 16.585 1.00 82.75 90 ARG A CA 1
ATOM 690 C C . ARG A 1 90 ? -25.122 -1.834 17.157 1.00 82.75 90 ARG A C 1
ATOM 692 O O . ARG A 1 90 ? -24.255 -1.383 16.410 1.00 82.75 90 ARG A O 1
ATOM 699 N N . PHE A 1 91 ? -25.069 -1.759 18.479 1.00 79.50 91 PHE A N 1
ATOM 700 C CA . PHE A 1 91 ? -23.957 -1.182 19.221 1.00 79.50 91 PHE A CA 1
ATOM 701 C C . PHE A 1 91 ? -23.300 -2.269 20.063 1.00 79.50 91 PHE A C 1
ATOM 703 O O . PHE A 1 91 ? -23.972 -3.172 20.559 1.00 79.50 91 PHE A O 1
ATOM 710 N N . TYR A 1 92 ? -21.983 -2.172 20.212 1.00 81.94 92 TYR A N 1
ATOM 711 C CA . TYR A 1 92 ? -21.181 -3.118 20.976 1.00 81.94 92 TYR A CA 1
ATOM 712 C C . TYR A 1 92 ? -20.456 -2.370 22.089 1.00 81.94 92 TYR A C 1
ATOM 714 O O . TYR A 1 92 ? -19.967 -1.258 21.881 1.00 81.94 92 TYR A O 1
ATOM 722 N N . LEU A 1 93 ? -20.396 -2.987 23.266 1.00 76.38 93 LEU A N 1
ATOM 723 C CA . LEU A 1 93 ? -19.620 -2.482 24.390 1.00 76.38 93 LEU A CA 1
ATOM 724 C C . LEU A 1 93 ? -18.203 -3.041 24.316 1.00 76.38 93 LEU A C 1
ATOM 726 O O . LEU A 1 93 ? -18.005 -4.218 24.022 1.00 76.38 93 LEU A O 1
ATOM 730 N N . LEU A 1 94 ? -17.228 -2.184 24.597 1.00 79.75 94 LEU A N 1
ATOM 731 C CA . LEU A 1 94 ? -15.817 -2.542 24.655 1.00 79.75 94 LEU A CA 1
ATOM 732 C C . LEU A 1 94 ? -15.221 -2.036 25.973 1.00 79.75 94 LEU A C 1
ATOM 734 O O . LEU A 1 94 ? -15.612 -0.958 26.434 1.00 79.75 94 LEU A O 1
ATOM 738 N N . PRO A 1 95 ? -14.260 -2.764 26.568 1.00 84.19 95 PRO A N 1
ATOM 739 C CA . PRO A 1 95 ? -13.522 -2.273 27.724 1.00 84.19 95 PRO A CA 1
ATOM 740 C C . PRO A 1 95 ? -12.823 -0.947 27.400 1.00 84.19 95 PRO A C 1
ATOM 742 O O . PRO A 1 95 ? -12.050 -0.844 26.444 1.00 84.19 95 PRO A O 1
ATOM 745 N N . SER A 1 96 ? -13.079 0.077 28.216 1.00 81.88 96 SER A N 1
ATOM 746 C CA . SER A 1 96 ? -12.547 1.430 28.013 1.00 81.88 96 SER A CA 1
ATOM 747 C C . SER A 1 96 ? -11.019 1.482 28.094 1.00 81.88 96 SER A C 1
ATOM 749 O O . SER A 1 96 ? -10.386 2.198 27.321 1.00 81.88 96 SER A O 1
ATOM 751 N N . SER A 1 97 ? -10.419 0.685 28.981 1.00 82.06 97 SER A N 1
ATOM 752 C CA . SER A 1 97 ? -8.966 0.547 29.132 1.00 82.06 97 SER A CA 1
ATOM 753 C C . SER A 1 97 ? -8.298 0.026 27.857 1.00 82.06 97 SER A C 1
ATOM 755 O O . SER A 1 97 ? -7.300 0.590 27.407 1.00 82.06 97 SER A O 1
ATOM 757 N N . TRP A 1 98 ? -8.880 -1.002 27.235 1.00 86.81 98 TRP A N 1
ATOM 758 C CA . TRP A 1 98 ? -8.398 -1.555 25.970 1.00 86.81 98 TRP A CA 1
ATOM 759 C C . TRP A 1 98 ? -8.567 -0.564 24.823 1.00 86.81 98 TRP A C 1
ATOM 761 O O . TRP A 1 98 ? -7.629 -0.334 24.061 1.00 86.81 98 TRP A O 1
ATOM 771 N N . LEU A 1 99 ? -9.730 0.089 24.741 1.00 83.50 99 LEU A N 1
ATOM 772 C CA . LEU A 1 99 ? -9.991 1.082 23.704 1.00 83.50 99 LEU A CA 1
ATOM 773 C C . LEU A 1 99 ? -8.996 2.252 23.775 1.00 83.50 99 LEU A C 1
ATOM 775 O O . LEU A 1 99 ? -8.547 2.729 22.737 1.00 83.50 99 LEU A O 1
ATOM 779 N N . SER A 1 100 ? -8.614 2.690 24.977 1.00 82.56 100 SER A N 1
ATOM 780 C CA . SER A 1 100 ? -7.588 3.722 25.173 1.00 82.56 100 SER A CA 1
ATOM 781 C C . SER A 1 100 ? -6.194 3.268 24.725 1.00 82.56 100 SER A C 1
ATOM 783 O O . SER A 1 100 ? -5.527 4.009 24.005 1.00 82.56 100 SER A O 1
ATOM 785 N N . LYS A 1 101 ? -5.766 2.044 25.081 1.00 83.75 101 LYS A N 1
ATOM 786 C CA . LYS A 1 101 ? -4.495 1.462 24.600 1.00 83.75 101 LYS A CA 1
ATOM 787 C C . LYS A 1 101 ? -4.467 1.382 23.071 1.00 83.75 101 LYS A C 1
ATOM 789 O O . LYS A 1 101 ? -3.511 1.826 22.441 1.00 83.75 101 LYS A O 1
ATOM 794 N N . TRP A 1 102 ? -5.550 0.887 22.476 1.00 83.62 102 TRP A N 1
ATOM 795 C CA . TRP A 1 102 ? -5.682 0.766 21.028 1.00 83.62 102 TRP A CA 1
ATOM 796 C C . TRP A 1 102 ? -5.668 2.131 20.326 1.00 83.62 102 TRP A C 1
ATOM 798 O O . TRP A 1 102 ? -4.964 2.290 19.332 1.00 83.62 102 TRP A O 1
ATOM 808 N N . LYS A 1 103 ? -6.366 3.142 20.871 1.00 80.69 103 LYS A N 1
ATOM 809 C CA . LYS A 1 103 ? -6.319 4.528 20.367 1.00 80.69 103 LYS A CA 1
ATOM 810 C C . LYS A 1 103 ? -4.896 5.088 20.367 1.00 80.69 103 LYS A C 1
ATOM 812 O O . LYS A 1 103 ? -4.475 5.658 19.366 1.00 80.69 103 LYS A O 1
ATOM 817 N N . ASN A 1 104 ? -4.150 4.894 21.452 1.00 81.50 104 ASN A N 1
ATOM 818 C CA . ASN A 1 104 ? -2.768 5.363 21.540 1.00 81.50 104 ASN A CA 1
ATOM 819 C C . ASN A 1 104 ? -1.886 4.685 20.484 1.00 81.50 104 ASN A C 1
ATOM 821 O O . ASN A 1 104 ? -1.177 5.381 19.756 1.00 81.50 104 AS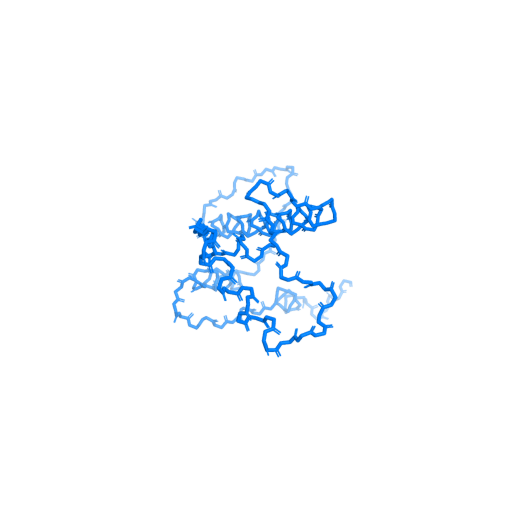N A O 1
ATOM 825 N N . TYR A 1 105 ? -2.015 3.366 20.323 1.00 81.62 105 TYR A N 1
ATOM 826 C CA . TYR A 1 105 ? -1.298 2.592 19.309 1.00 81.62 105 TYR A CA 1
ATOM 827 C C . TYR A 1 105 ? -1.529 3.116 17.882 1.00 81.62 105 TYR A C 1
ATOM 829 O O . TYR A 1 105 ? -0.571 3.432 17.172 1.00 81.62 105 TYR A O 1
ATOM 837 N N . ILE A 1 106 ? -2.793 3.302 17.471 1.00 76.38 106 ILE A N 1
ATOM 838 C CA . ILE A 1 106 ? -3.106 3.789 16.115 1.00 76.38 106 ILE A CA 1
ATOM 839 C C . ILE A 1 106 ? -2.609 5.221 15.873 1.00 76.38 106 ILE A C 1
ATOM 841 O O . ILE A 1 106 ? -2.245 5.552 14.748 1.00 76.38 106 ILE A O 1
ATOM 845 N N . THR A 1 107 ? -2.565 6.068 16.908 1.00 73.88 107 THR A N 1
ATOM 846 C CA . THR A 1 107 ? -2.039 7.440 16.794 1.00 73.88 107 THR A CA 1
ATOM 847 C C . THR A 1 107 ? -0.509 7.502 16.816 1.00 73.88 107 THR A C 1
ATOM 849 O O . THR A 1 107 ? 0.07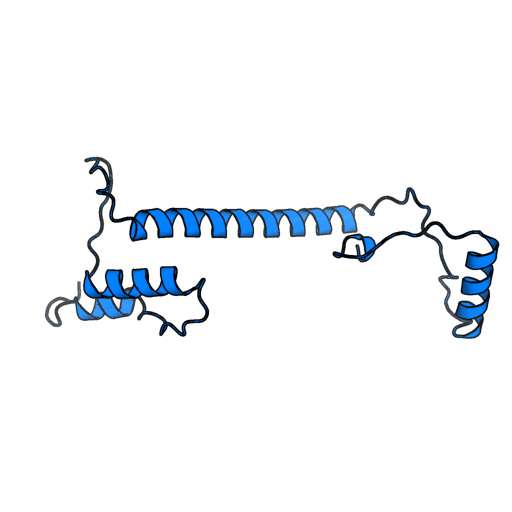2 8.416 16.232 1.00 73.88 107 THR A O 1
ATOM 852 N N . ALA A 1 108 ? 0.148 6.532 17.459 1.00 70.81 108 ALA A N 1
ATOM 853 C CA . ALA A 1 108 ? 1.602 6.440 17.554 1.00 70.81 108 ALA A CA 1
ATOM 854 C C . ALA A 1 108 ? 2.243 5.880 16.277 1.00 70.81 108 ALA A C 1
ATOM 856 O O . ALA A 1 108 ? 3.365 6.251 15.965 1.00 70.81 108 ALA A O 1
ATOM 857 N N . SER A 1 109 ? 1.522 5.068 15.495 1.00 60.31 109 SER A N 1
ATOM 858 C CA . SER A 1 109 ? 2.025 4.392 14.284 1.00 60.31 109 SER A CA 1
ATOM 859 C C . SER A 1 109 ? 2.574 5.328 13.178 1.00 60.31 109 SER A C 1
ATOM 861 O O . SER A 1 109 ? 3.251 4.861 12.267 1.00 60.31 109 SER A O 1
ATOM 863 N N . GLY A 1 110 ? 2.349 6.648 13.262 1.00 56.94 110 GLY A N 1
ATOM 864 C CA . GLY A 1 110 ? 2.931 7.656 12.357 1.00 56.94 110 GLY A CA 1
ATOM 865 C C . GLY A 1 110 ? 4.113 8.463 12.921 1.00 56.94 110 GLY A C 1
ATOM 866 O O . GLY A 1 110 ? 4.693 9.272 12.200 1.00 56.94 110 GLY A O 1
ATOM 867 N N . LYS A 1 111 ? 4.464 8.288 14.200 1.00 57.34 111 LYS A N 1
ATOM 868 C CA . LYS A 1 111 ? 5.628 8.905 14.856 1.00 57.34 111 LYS A CA 1
ATOM 869 C C . LYS A 1 111 ? 6.587 7.792 15.261 1.00 57.34 111 LYS A C 1
ATOM 871 O O . LYS A 1 111 ? 6.162 6.688 15.563 1.00 57.34 111 LYS A O 1
ATOM 876 N N . ASN A 1 112 ? 7.883 8.075 15.297 1.00 53.34 112 ASN A N 1
ATOM 877 C CA . ASN A 1 112 ? 8.955 7.104 15.565 1.00 53.34 112 ASN A CA 1
ATOM 878 C C . ASN A 1 112 ? 8.992 6.647 17.044 1.00 53.34 112 ASN A C 1
ATOM 880 O O . ASN A 1 112 ? 10.053 6.487 17.641 1.00 53.34 112 ASN A O 1
ATOM 884 N N . THR A 1 113 ? 7.828 6.516 17.668 1.00 55.47 113 THR A N 1
ATOM 885 C CA . THR A 1 113 ? 7.612 6.123 19.049 1.00 55.47 113 THR A CA 1
ATOM 886 C C . THR A 1 113 ? 7.210 4.656 19.060 1.00 55.47 113 THR A C 1
ATOM 888 O O . THR A 1 113 ? 6.162 4.302 18.524 1.00 55.47 113 THR A O 1
ATOM 891 N N . SER A 1 114 ? 8.043 3.815 19.670 1.00 52.44 114 SER A N 1
ATOM 892 C CA . SER A 1 114 ? 7.737 2.414 19.964 1.00 52.44 114 SER A CA 1
ATOM 893 C C . SER A 1 114 ? 6.519 2.342 20.889 1.00 52.44 114 SER A C 1
ATOM 895 O O . SER A 1 114 ? 6.657 2.471 22.103 1.00 52.44 114 SER A O 1
ATOM 897 N N . SER A 1 115 ? 5.323 2.189 20.325 1.00 59.31 115 SER A N 1
ATOM 898 C CA . SER A 1 115 ? 4.137 1.807 21.089 1.00 59.31 115 SER A CA 1
ATOM 899 C C . SER A 1 115 ? 4.125 0.290 21.190 1.00 59.31 115 SER A C 1
ATOM 901 O O . SER A 1 115 ? 4.183 -0.374 20.160 1.00 59.31 115 SER A O 1
ATOM 903 N N . GLU A 1 116 ? 4.029 -0.252 22.405 1.00 69.50 116 GLU A N 1
ATOM 904 C CA . GLU A 1 116 ? 3.737 -1.676 22.592 1.00 69.50 116 GLU A CA 1
ATOM 905 C C . GLU A 1 116 ? 2.437 -2.030 21.858 1.00 69.50 116 GLU A C 1
ATOM 907 O O . GLU A 1 116 ? 1.463 -1.262 21.895 1.00 69.50 116 GLU A O 1
ATOM 912 N N . ASP A 1 117 ? 2.441 -3.165 21.158 1.00 72.81 117 ASP A N 1
ATOM 913 C CA . ASP A 1 117 ? 1.254 -3.672 20.479 1.00 72.81 117 ASP A CA 1
ATOM 914 C C . ASP A 1 117 ? 0.155 -3.944 21.524 1.00 72.81 117 ASP A C 1
ATOM 916 O O . ASP A 1 117 ? 0.413 -4.591 22.546 1.00 72.81 117 ASP A O 1
ATOM 920 N N . PRO A 1 118 ? -1.082 -3.460 21.316 1.00 79.00 118 PRO A N 1
ATOM 921 C CA . PRO A 1 118 ? -2.163 -3.713 22.253 1.00 79.00 118 PRO A CA 1
ATOM 922 C C . PRO A 1 118 ? -2.513 -5.207 22.284 1.00 79.00 118 PRO A C 1
ATOM 924 O O . PRO A 1 118 ? -2.495 -5.891 21.261 1.00 79.00 118 PRO A O 1
ATOM 927 N N . GLU A 1 119 ? -2.911 -5.696 23.462 1.00 82.81 119 GLU A N 1
ATOM 928 C CA . GLU A 1 119 ? -3.474 -7.040 23.642 1.00 82.81 119 GLU A CA 1
ATOM 929 C C . GLU A 1 119 ? -4.608 -7.305 22.633 1.00 82.81 119 GLU A C 1
ATOM 931 O O . GLU A 1 119 ? -5.347 -6.394 22.246 1.00 82.81 119 GLU A O 1
ATOM 936 N N . THR A 1 120 ? -4.801 -8.559 22.218 1.00 83.94 120 THR A N 1
ATOM 937 C CA . THR A 1 120 ? -5.908 -8.894 21.312 1.00 83.94 120 THR A CA 1
ATOM 938 C C . THR A 1 120 ? -7.258 -8.663 21.992 1.00 83.94 120 THR A C 1
ATOM 940 O O . THR A 1 120 ? -7.423 -8.918 23.186 1.00 83.94 120 THR A O 1
ATOM 943 N N . LEU A 1 121 ? -8.257 -8.213 21.223 1.00 80.75 121 LEU A N 1
ATOM 944 C CA . LEU A 1 121 ? -9.595 -7.954 21.763 1.00 80.75 121 LEU A CA 1
ATOM 945 C C . LEU A 1 121 ? -10.191 -9.199 22.439 1.00 80.75 121 LEU A C 1
ATOM 947 O O . LEU A 1 121 ? -10.781 -9.080 23.506 1.00 80.75 121 LEU A O 1
ATOM 951 N N . ASN A 1 122 ? -9.998 -10.386 21.853 1.00 83.44 122 ASN A N 1
ATOM 952 C CA . ASN A 1 122 ? -10.482 -11.640 22.436 1.00 83.44 122 ASN A CA 1
ATOM 953 C C . ASN A 1 122 ? -9.891 -11.893 23.822 1.00 83.44 122 ASN A C 1
ATOM 955 O O . ASN A 1 122 ? -10.650 -12.197 24.732 1.00 83.44 122 ASN A O 1
ATOM 959 N N . SER A 1 123 ? -8.581 -11.684 23.996 1.00 83.25 123 SER A N 1
ATOM 960 C CA . SER A 1 123 ? -7.922 -11.839 25.297 1.00 83.25 123 SER A CA 1
ATOM 961 C C . SER A 1 123 ? -8.587 -10.965 26.362 1.00 83.25 123 SER A C 1
ATOM 963 O O . SER A 1 123 ? -8.950 -11.441 27.434 1.00 83.25 123 SER A O 1
ATOM 965 N N . VAL A 1 124 ? -8.853 -9.694 26.043 1.00 83.44 124 VAL A N 1
ATOM 966 C CA . VAL A 1 124 ? -9.492 -8.781 27.001 1.00 83.44 124 VAL A CA 1
ATOM 967 C C . VAL A 1 124 ? -10.960 -9.123 27.243 1.00 83.44 124 VAL A C 1
ATOM 969 O O . VAL A 1 124 ? -11.443 -9.001 28.365 1.00 83.44 124 VAL A O 1
ATOM 972 N N . ILE A 1 125 ? -11.685 -9.570 26.219 1.00 82.88 125 ILE A N 1
ATOM 973 C CA . ILE A 1 125 ? -13.073 -10.019 26.377 1.00 82.88 125 ILE A CA 1
ATOM 974 C C . ILE A 1 125 ? -13.139 -11.282 27.237 1.00 82.88 125 ILE A C 1
ATOM 976 O O . ILE A 1 125 ? -14.040 -11.398 28.064 1.00 82.88 125 ILE A O 1
ATOM 980 N N . ASP A 1 126 ? -12.181 -12.195 27.098 1.00 81.75 126 ASP A N 1
ATOM 981 C CA . ASP A 1 126 ? -12.092 -13.402 27.917 1.00 81.75 126 ASP A CA 1
ATOM 982 C C . ASP A 1 126 ? -11.826 -13.073 29.393 1.00 81.75 126 ASP A C 1
ATOM 984 O O . ASP A 1 126 ? -12.420 -13.709 30.259 1.00 81.75 126 ASP A O 1
ATOM 988 N N . LEU A 1 127 ? -11.060 -12.016 29.690 1.00 79.31 127 LEU A N 1
ATOM 989 C CA . LEU A 1 127 ? -10.888 -11.499 31.059 1.00 79.31 127 LEU A CA 1
ATOM 990 C C . LEU A 1 127 ? -12.177 -10.916 31.663 1.00 79.31 127 LEU A C 1
ATOM 992 O O . LEU A 1 127 ? -12.307 -10.839 32.883 1.00 79.31 127 LEU A O 1
ATOM 996 N N . LEU A 1 128 ? -13.124 -10.481 30.828 1.00 75.19 128 LEU A N 1
ATOM 997 C CA . LEU A 1 128 ? -14.422 -9.967 31.275 1.00 75.19 128 LEU A CA 1
ATOM 998 C C . LEU A 1 128 ? -15.479 -11.066 31.431 1.00 75.19 128 LEU A C 1
ATOM 1000 O O . LEU A 1 128 ? -16.549 -10.810 31.993 1.00 75.19 128 LEU A O 1
ATOM 1004 N N . LYS A 1 129 ? -15.215 -12.282 30.940 1.00 75.38 129 LYS A N 1
ATOM 1005 C CA . LYS A 1 129 ? -16.119 -13.415 31.139 1.00 75.38 129 LYS A CA 1
ATOM 1006 C C . LYS A 1 129 ? -16.023 -13.866 32.590 1.00 75.38 129 LYS A C 1
ATOM 1008 O O . LYS A 1 129 ? -14.952 -14.167 33.104 1.00 75.38 129 LYS A O 1
ATOM 1013 N N . CYS A 1 130 ? -17.167 -13.926 33.261 1.00 73.50 130 CYS A N 1
ATOM 1014 C CA . CYS A 1 130 ? -17.230 -14.465 34.610 1.00 73.50 130 CYS A CA 1
ATOM 1015 C C . CYS A 1 130 ? -16.849 -15.954 34.590 1.00 73.50 130 CYS A C 1
ATOM 1017 O O . CYS A 1 130 ? -17.419 -16.720 33.815 1.00 73.50 130 CYS A O 1
ATOM 1019 N N . GLU A 1 131 ? -15.969 -16.395 35.493 1.00 69.12 131 GLU A N 1
ATOM 1020 C CA . GLU A 1 131 ? -15.595 -17.815 35.629 1.00 69.12 131 GLU A CA 1
ATOM 1021 C C . GLU A 1 131 ? -16.803 -18.734 35.893 1.00 69.12 131 GLU A C 1
ATOM 1023 O O . GLU A 1 131 ? -16.781 -19.920 35.571 1.00 69.12 131 GLU A O 1
ATOM 1028 N N . LYS A 1 132 ? -17.886 -18.176 36.449 1.00 67.56 132 LYS A N 1
ATOM 1029 C CA . LYS A 1 132 ? -19.147 -18.876 36.741 1.00 67.56 132 LYS A CA 1
ATOM 1030 C C . LYS A 1 132 ? -20.107 -18.932 35.545 1.00 67.56 132 LYS A C 1
ATOM 1032 O O . LYS A 1 132 ? -21.127 -19.605 35.633 1.00 67.56 132 LYS A O 1
ATOM 1037 N N . GLY A 1 133 ? -19.805 -18.218 34.461 1.00 59.69 133 GLY A N 1
ATOM 1038 C CA . GLY A 1 133 ? -20.657 -18.054 33.287 1.00 59.69 133 GLY A CA 1
ATOM 1039 C C . GLY A 1 133 ? -19.870 -18.253 31.998 1.00 59.69 133 GLY A C 1
ATOM 1040 O O . GLY A 1 133 ? -19.702 -17.317 31.219 1.00 59.69 133 GLY A O 1
ATOM 1041 N N . LYS A 1 134 ? -19.413 -19.487 31.756 1.00 51.31 134 LYS A N 1
ATOM 1042 C CA . LYS A 1 134 ? -19.287 -19.960 30.373 1.00 51.31 134 LYS A CA 1
ATOM 1043 C C . LYS A 1 134 ? -20.705 -19.952 29.795 1.00 51.31 134 LYS A C 1
ATOM 1045 O O . LYS A 1 134 ? -21.561 -20.654 30.327 1.00 51.31 134 LYS A O 1
ATOM 1050 N N . LEU A 1 135 ? -20.952 -19.100 28.801 1.00 47.28 135 LEU A N 1
ATOM 1051 C CA . LEU A 1 135 ? -22.121 -19.240 27.928 1.00 47.28 135 LEU A CA 1
ATOM 1052 C C . LEU A 1 135 ? -22.092 -20.613 27.253 1.00 47.28 135 LEU A C 1
ATOM 1054 O O . LEU A 1 135 ? -20.975 -21.032 26.862 1.00 47.28 135 LEU A O 1
#

pLDDT: mean 73.02, std 9.69, range [47.28, 89.81]

Foldseek 3Di:
DCCPPVPRDDDDDDPVVVVVVQVVVCVVPVPDPPRPDDDDPPDDDDPVVVVVVVVVVVVVVVVVVVVVVVVVVLCVLLVPDDDPDDPVDDDDDAPPVQSVLVNVVVVCVVPPDDRDDGDDRVVVVVVVADPVDPD